Protein AF-A0A2K1E403-F1 (afdb_monomer_lite)

Radius of gyration: 20.51 Å; chains: 1; bounding box: 38×64×59 Å

pLDDT: mean 84.14, std 17.14, range [45.81, 98.19]

Sequence (120 aa):
MKLSLFAVLLFLSLNVFAQEEITNCEVTLTKEAFLQKPIPDSCFGLSVDEIPPKIRSFKIKFRKHPSISLHGNQLNGLGKNYLKMTPVGDYITIFDIKLLEESNIKPPKSIVIEIVSKKE

Secondary structure (DSSP, 8-state):
----HHHHHHHHGGG-------PEEEEEEEHHHHHH-SS-GGGGT--TTPPPPPEEEEEEEETTS--EEEESSS--HHHHHHHHHSPTT-EEEEEEEEE-TT--PPPPSEEEEEEEPPP-

Organism: NCBI:txid1445657

Structure (mmCIF, N/CA/C/O backbone):
data_AF-A0A2K1E403-F1
#
_entry.id   AF-A0A2K1E403-F1
#
loop_
_atom_site.group_PDB
_atom_site.id
_atom_site.type_symbol
_atom_site.label_atom_id
_atom_site.label_alt_id
_atom_site.label_comp_id
_atom_site.label_asym_id
_atom_site.label_entity_id
_atom_site.label_seq_id
_atom_site.pdbx_PDB_ins_code
_atom_site.Cartn_x
_atom_site.Cartn_y
_atom_site.Cartn_z
_atom_site.occupancy
_atom_site.B_iso_or_equiv
_atom_site.auth_seq_id
_atom_site.auth_comp_id
_atom_site.auth_asym_id
_atom_site.auth_atom_id
_atom_site.pdbx_PDB_model_num
ATOM 1 N N . MET A 1 1 ? 6.969 -52.530 -36.161 1.00 47.97 1 MET A N 1
ATOM 2 C CA . MET A 1 1 ? 6.785 -51.086 -35.895 1.00 47.97 1 MET A CA 1
ATOM 3 C C . MET A 1 1 ? 7.241 -50.800 -34.466 1.00 47.97 1 MET A C 1
ATOM 5 O O . MET A 1 1 ? 6.472 -50.985 -33.536 1.00 47.97 1 MET A O 1
ATOM 9 N N . LYS A 1 2 ? 8.525 -50.478 -34.262 1.00 48.22 2 LYS A N 1
ATOM 10 C CA . LYS A 1 2 ? 9.060 -50.102 -32.943 1.00 48.22 2 LYS A CA 1
ATOM 11 C C . LYS A 1 2 ? 8.926 -48.587 -32.819 1.00 48.22 2 LYS A C 1
ATOM 13 O O . LYS A 1 2 ? 9.834 -47.864 -33.216 1.00 48.22 2 LYS A O 1
ATOM 18 N N . LEU A 1 3 ? 7.759 -48.114 -32.374 1.00 46.66 3 LEU A N 1
ATOM 19 C CA . LEU A 1 3 ? 7.607 -46.707 -32.012 1.00 46.66 3 LEU A CA 1
ATOM 20 C C . LEU A 1 3 ? 8.480 -46.457 -30.780 1.00 46.66 3 LEU A C 1
ATOM 22 O O . LEU A 1 3 ? 8.324 -47.083 -29.736 1.00 46.66 3 LEU A O 1
ATOM 26 N N . SER A 1 4 ? 9.474 -45.612 -31.001 1.00 51.25 4 SER A N 1
ATOM 27 C CA . SER A 1 4 ? 10.595 -45.325 -30.126 1.00 51.25 4 SER A CA 1
ATOM 28 C C . SER A 1 4 ? 10.143 -44.801 -28.760 1.00 51.25 4 SER A C 1
ATOM 30 O O . SER A 1 4 ? 9.558 -43.723 -28.670 1.00 51.25 4 SER A O 1
ATOM 32 N N . LEU A 1 5 ? 10.481 -45.532 -27.691 1.00 53.09 5 LEU A N 1
ATOM 33 C CA . LEU A 1 5 ? 10.322 -45.112 -26.289 1.00 53.09 5 LEU A CA 1
ATOM 34 C C . LEU A 1 5 ? 10.973 -43.732 -26.020 1.00 53.09 5 LEU A C 1
ATOM 36 O O . LEU A 1 5 ? 10.540 -42.996 -25.138 1.00 53.09 5 LEU A O 1
ATOM 40 N N . PHE A 1 6 ? 11.969 -43.350 -26.833 1.00 53.03 6 PHE A N 1
ATOM 41 C CA . PHE A 1 6 ? 12.621 -42.039 -26.784 1.00 53.03 6 PHE A CA 1
ATOM 42 C C . PHE A 1 6 ? 11.689 -40.871 -27.130 1.00 53.03 6 PHE A C 1
ATOM 44 O O . PHE A 1 6 ? 11.891 -39.778 -26.612 1.00 53.03 6 PHE A O 1
ATOM 51 N N . ALA A 1 7 ? 10.663 -41.072 -27.966 1.00 54.94 7 ALA A N 1
ATOM 52 C CA . ALA A 1 7 ? 9.754 -39.988 -28.347 1.00 54.94 7 ALA A CA 1
ATOM 53 C C . ALA A 1 7 ? 8.816 -39.584 -27.196 1.00 54.94 7 ALA A C 1
ATOM 55 O O . ALA A 1 7 ? 8.456 -38.417 -27.071 1.00 54.94 7 ALA A O 1
ATOM 56 N N . VAL A 1 8 ? 8.466 -40.534 -26.322 1.00 54.09 8 VAL A N 1
ATOM 57 C CA . VAL A 1 8 ? 7.613 -40.283 -25.148 1.00 54.09 8 VAL A CA 1
ATOM 58 C C . VAL A 1 8 ? 8.392 -39.549 -24.051 1.00 54.09 8 VAL A C 1
ATOM 60 O O . VAL A 1 8 ? 7.856 -38.657 -23.400 1.00 54.09 8 VAL A O 1
ATOM 63 N N . LEU A 1 9 ? 9.683 -39.859 -23.895 1.00 53.44 9 LEU A N 1
ATOM 64 C CA . LEU A 1 9 ? 10.569 -39.188 -22.937 1.00 53.44 9 LEU A CA 1
ATOM 65 C C . LEU A 1 9 ? 10.863 -37.724 -23.307 1.00 53.44 9 LEU A C 1
ATOM 67 O O . LEU A 1 9 ? 11.018 -36.897 -22.413 1.00 53.44 9 LEU A O 1
ATOM 71 N N . LEU A 1 10 ? 10.877 -37.386 -24.600 1.00 53.16 10 LEU A N 1
ATOM 72 C CA . LEU A 1 10 ? 11.166 -36.026 -25.075 1.00 53.16 10 LEU A CA 1
ATOM 73 C C . LEU A 1 10 ? 9.987 -35.048 -24.908 1.00 53.16 10 LEU A C 1
ATOM 75 O O . LEU A 1 10 ? 10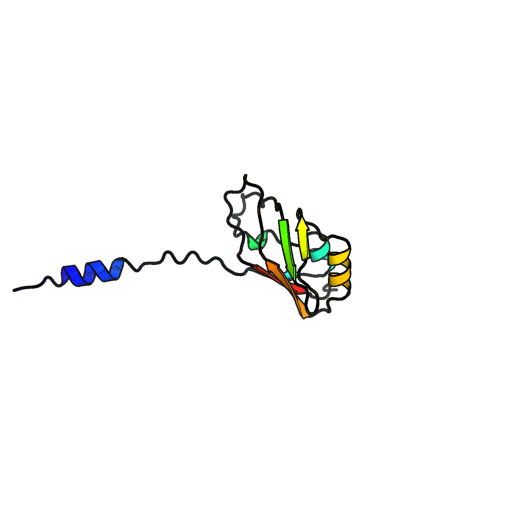.198 -33.841 -24.860 1.00 53.16 10 LEU A O 1
ATOM 79 N N . PHE A 1 11 ? 8.754 -35.549 -24.776 1.00 51.84 11 PHE A N 1
ATOM 80 C CA . PHE A 1 11 ? 7.580 -34.712 -24.492 1.00 51.84 11 PHE A CA 1
ATOM 81 C C . PHE A 1 11 ? 7.414 -34.387 -23.000 1.00 51.84 11 PHE A C 1
ATOM 83 O O . PHE A 1 11 ? 6.814 -33.370 -22.656 1.00 51.84 11 PHE A O 1
ATOM 90 N N . LEU A 1 12 ? 7.961 -35.213 -22.104 1.00 50.75 12 LEU A N 1
ATOM 91 C CA . LEU A 1 12 ? 7.857 -35.001 -20.656 1.00 50.75 12 LEU A CA 1
ATOM 92 C C . LEU A 1 12 ? 8.803 -33.907 -20.133 1.00 50.75 12 LEU A C 1
ATOM 94 O O . LEU A 1 12 ? 8.531 -33.332 -19.083 1.00 50.75 12 LEU A O 1
ATOM 98 N N . SER A 1 13 ? 9.872 -33.572 -20.860 1.00 52.62 13 SER A N 1
ATOM 99 C CA . SER A 1 13 ? 10.837 -32.541 -20.455 1.00 52.62 13 SER A CA 1
ATOM 100 C C . SER A 1 13 ? 10.443 -31.107 -20.833 1.00 52.62 13 SER A C 1
ATOM 102 O O . SER A 1 13 ? 11.046 -30.168 -20.322 1.00 52.62 13 SER A O 1
ATOM 104 N N . LEU A 1 14 ? 9.427 -30.902 -21.680 1.00 52.41 14 LEU A N 1
ATOM 105 C CA . LEU A 1 14 ? 9.017 -29.562 -22.133 1.00 52.41 14 LEU A CA 1
ATOM 106 C C . LEU A 1 14 ? 7.980 -28.875 -21.226 1.00 52.41 14 LEU A C 1
ATOM 108 O O . LEU A 1 14 ? 7.617 -27.732 -21.482 1.00 52.41 14 LEU A O 1
ATOM 112 N N . ASN A 1 15 ? 7.539 -29.523 -20.143 1.00 49.25 15 ASN A N 1
ATOM 113 C CA . ASN A 1 15 ? 6.665 -28.905 -19.134 1.00 49.25 15 ASN A CA 1
ATOM 114 C C . ASN A 1 15 ? 7.440 -28.305 -17.947 1.00 49.25 15 ASN A C 1
ATOM 116 O O . ASN A 1 15 ? 6.845 -27.965 -16.924 1.00 49.25 15 ASN A O 1
ATOM 120 N N . VAL A 1 16 ? 8.767 -28.179 -18.051 1.00 53.38 16 VAL A N 1
ATOM 121 C CA . VAL A 1 16 ? 9.588 -27.535 -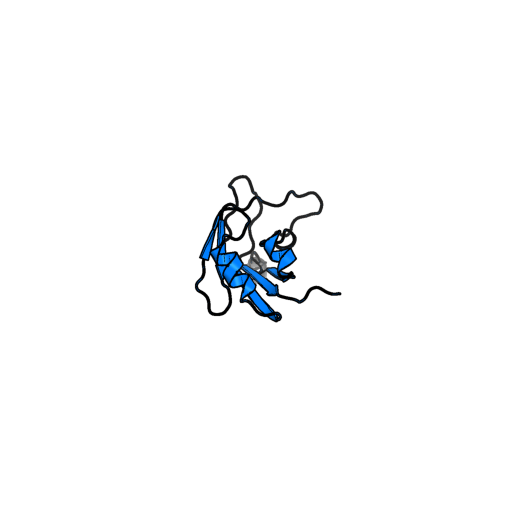17.021 1.00 53.38 16 VAL A CA 1
ATOM 122 C C . VAL A 1 16 ? 9.368 -26.020 -17.075 1.00 53.38 16 VAL A C 1
ATOM 124 O O . VAL A 1 16 ? 10.021 -25.300 -17.818 1.00 53.38 16 VAL A O 1
ATOM 127 N N . PHE A 1 17 ? 8.390 -25.582 -16.282 1.00 56.25 17 PHE A N 1
ATOM 128 C CA . PHE A 1 17 ? 8.360 -24.331 -15.524 1.00 56.25 17 PHE A CA 1
ATOM 129 C C . PHE A 1 17 ? 8.849 -23.059 -16.231 1.00 56.25 17 PHE A C 1
ATOM 131 O O . PHE A 1 17 ? 10.003 -22.658 -16.124 1.00 56.25 17 PHE A O 1
ATOM 138 N N . ALA A 1 18 ? 7.891 -22.318 -16.782 1.00 45.81 18 ALA A N 1
ATOM 139 C CA . ALA A 1 18 ? 7.951 -20.858 -16.810 1.00 45.81 18 ALA A CA 1
ATOM 140 C C . ALA A 1 18 ? 6.700 -20.290 -16.122 1.00 45.81 18 ALA A C 1
ATOM 142 O O . ALA A 1 18 ? 5.980 -19.460 -16.671 1.00 45.81 18 ALA A O 1
ATOM 143 N N . GLN A 1 19 ? 6.385 -20.791 -14.923 1.00 48.81 19 GLN A N 1
ATOM 144 C CA . GLN A 1 19 ? 5.415 -20.129 -14.060 1.00 48.81 19 GLN A CA 1
ATOM 145 C C . GLN A 1 19 ? 6.171 -19.013 -13.344 1.00 48.81 19 GLN A C 1
ATOM 147 O O . GLN A 1 19 ? 6.753 -19.211 -12.285 1.00 48.81 19 GLN A O 1
ATOM 152 N N . GLU A 1 20 ? 6.248 -17.861 -14.005 1.00 52.31 20 GLU A N 1
ATOM 153 C CA . GLU A 1 20 ? 6.746 -16.627 -13.413 1.00 52.31 20 GLU A CA 1
ATOM 154 C C . GLU A 1 20 ? 5.853 -16.327 -12.201 1.00 52.31 20 GLU A C 1
ATOM 156 O O . GLU A 1 20 ? 4.693 -15.926 -12.337 1.00 52.31 20 GLU A O 1
ATOM 161 N N . GLU A 1 21 ? 6.351 -16.645 -11.011 1.00 53.84 21 GLU A N 1
ATOM 162 C CA . GLU A 1 21 ? 5.627 -16.496 -9.759 1.00 53.84 21 GLU A CA 1
ATOM 163 C C . GLU A 1 21 ? 5.532 -14.994 -9.463 1.00 53.84 21 GLU A C 1
ATOM 165 O O . GLU A 1 21 ? 6.372 -14.405 -8.791 1.00 53.84 21 GLU A O 1
ATOM 170 N N . ILE A 1 22 ? 4.532 -14.322 -10.042 1.00 55.91 22 ILE A N 1
ATOM 171 C CA . ILE A 1 22 ? 4.186 -12.955 -9.650 1.00 55.91 22 ILE A CA 1
ATOM 172 C C . ILE A 1 22 ? 3.518 -13.071 -8.278 1.00 55.91 22 ILE A C 1
ATOM 174 O O . ILE A 1 22 ? 2.292 -13.138 -8.161 1.00 55.91 22 ILE A O 1
ATOM 178 N N . THR A 1 23 ? 4.350 -13.199 -7.252 1.00 68.88 23 THR A N 1
ATOM 179 C CA . THR A 1 23 ? 3.938 -13.435 -5.877 1.00 68.88 23 THR A CA 1
ATOM 180 C C . THR A 1 23 ? 3.206 -12.215 -5.330 1.00 68.88 23 THR A C 1
ATOM 182 O O . THR A 1 23 ? 3.472 -11.058 -5.680 1.00 68.88 23 THR A O 1
ATOM 185 N N . ASN A 1 24 ? 2.214 -12.480 -4.485 1.00 84.69 24 ASN A N 1
ATOM 186 C CA . ASN A 1 24 ? 1.703 -11.453 -3.595 1.00 84.69 24 ASN A CA 1
ATOM 187 C C . ASN A 1 24 ? 2.765 -11.237 -2.513 1.00 84.69 24 ASN A C 1
ATOM 189 O O . ASN A 1 24 ? 3.267 -12.207 -1.952 1.00 84.69 24 ASN A O 1
ATOM 193 N N . CYS A 1 25 ? 3.113 -9.984 -2.235 1.00 92.38 25 CYS A N 1
ATOM 194 C CA . CYS A 1 25 ? 3.980 -9.662 -1.109 1.00 92.38 25 CYS A CA 1
ATOM 195 C C . CYS A 1 25 ? 3.123 -9.484 0.143 1.00 92.38 25 CYS A C 1
ATOM 197 O O . CYS A 1 25 ? 2.166 -8.712 0.118 1.00 92.38 25 CYS A O 1
ATOM 199 N N . GLU A 1 26 ? 3.479 -10.143 1.238 1.00 94.12 26 GLU A N 1
ATOM 200 C CA . GLU A 1 26 ? 2.815 -9.964 2.528 1.00 94.12 26 GLU A CA 1
ATOM 201 C C . GLU A 1 26 ? 3.794 -9.343 3.519 1.00 94.12 26 GLU A C 1
ATOM 203 O O . GLU A 1 26 ? 4.924 -9.808 3.669 1.00 94.12 26 GLU A O 1
ATOM 208 N N . VAL A 1 27 ? 3.376 -8.261 4.175 1.00 94.88 27 VAL A N 1
ATOM 209 C CA . VAL A 1 27 ? 4.192 -7.570 5.175 1.00 94.88 27 VAL A CA 1
ATOM 210 C C . VAL A 1 27 ? 3.343 -7.076 6.334 1.00 94.88 27 VAL A C 1
ATOM 212 O O . VAL A 1 27 ? 2.135 -6.865 6.226 1.00 94.88 27 VAL A O 1
ATOM 215 N N . THR A 1 28 ? 4.017 -6.799 7.437 1.00 95.75 28 THR A N 1
ATOM 216 C CA . THR A 1 28 ? 3.406 -6.253 8.641 1.00 95.75 28 THR A CA 1
ATOM 217 C C . THR A 1 28 ? 4.017 -4.888 8.928 1.00 95.75 28 THR A C 1
ATOM 219 O O . THR A 1 28 ? 5.239 -4.762 8.994 1.00 95.75 28 THR A O 1
ATOM 222 N N . LEU A 1 29 ? 3.187 -3.855 9.092 1.00 95.50 29 LEU A N 1
ATOM 223 C CA . LEU A 1 29 ? 3.645 -2.481 9.318 1.00 95.50 29 LEU A CA 1
ATOM 224 C C . LEU A 1 29 ? 2.830 -1.779 10.401 1.00 95.50 29 LEU A C 1
ATOM 226 O O . LEU A 1 29 ? 1.629 -1.997 10.545 1.00 95.50 29 LEU A O 1
ATOM 230 N N . THR A 1 30 ? 3.465 -0.855 11.123 1.00 96.81 30 THR A N 1
ATOM 231 C CA . THR A 1 30 ? 2.717 0.123 11.921 1.00 96.81 30 THR A CA 1
ATOM 232 C C . THR A 1 30 ? 2.126 1.199 11.012 1.00 96.81 30 THR A C 1
ATOM 234 O O . THR A 1 30 ? 2.591 1.419 9.887 1.00 96.81 30 THR A O 1
ATOM 237 N N . LYS A 1 31 ? 1.122 1.933 11.505 1.00 95.94 31 LYS A N 1
ATOM 238 C CA . LYS A 1 31 ? 0.550 3.068 10.761 1.00 95.94 31 LYS A CA 1
ATOM 239 C C . LYS A 1 31 ? 1.603 4.128 10.439 1.00 95.94 31 LYS A C 1
ATOM 241 O O . LYS A 1 31 ? 1.574 4.704 9.357 1.00 95.94 31 LYS A O 1
ATOM 246 N N . GLU A 1 32 ? 2.537 4.382 11.350 1.00 95.38 32 GLU A N 1
ATOM 247 C CA . GLU A 1 32 ? 3.603 5.372 11.179 1.00 95.38 32 GLU A CA 1
ATOM 248 C C . GLU A 1 32 ? 4.585 4.941 10.089 1.00 95.38 32 GLU A C 1
ATOM 250 O O . GLU A 1 32 ? 4.907 5.744 9.214 1.00 95.38 32 GLU A O 1
ATOM 255 N N . ALA A 1 33 ? 5.006 3.671 10.097 1.00 94.50 33 ALA A N 1
ATOM 256 C CA . ALA A 1 33 ? 5.862 3.118 9.051 1.00 94.50 33 ALA A CA 1
ATOM 257 C C . ALA A 1 33 ? 5.166 3.184 7.683 1.00 94.50 33 ALA A C 1
ATOM 259 O O . ALA A 1 33 ? 5.751 3.646 6.703 1.00 94.50 33 ALA A O 1
ATOM 260 N N . PHE A 1 34 ? 3.879 2.831 7.639 1.00 95.00 34 PHE A N 1
ATOM 261 C CA . PHE A 1 34 ? 3.079 2.901 6.422 1.00 95.00 34 PHE A CA 1
ATOM 262 C C . PHE A 1 34 ? 2.896 4.337 5.899 1.00 95.00 34 PHE A C 1
ATOM 264 O O . PHE A 1 34 ? 2.889 4.560 4.691 1.00 95.00 34 PHE A O 1
ATOM 271 N N . LEU A 1 35 ? 2.785 5.336 6.783 1.00 94.62 35 LEU A N 1
ATOM 272 C CA . LEU A 1 35 ? 2.714 6.751 6.394 1.00 94.62 35 LEU A CA 1
ATOM 273 C C . LEU A 1 35 ? 4.007 7.258 5.756 1.00 94.62 35 LEU A C 1
ATOM 275 O O . LEU A 1 35 ? 3.948 8.109 4.867 1.00 94.62 35 LEU A O 1
ATOM 279 N N . GLN A 1 36 ? 5.153 6.776 6.233 1.00 93.12 36 GLN A N 1
ATOM 280 C CA . GLN A 1 36 ? 6.462 7.160 5.710 1.00 93.12 36 GLN A CA 1
ATOM 281 C C . GLN A 1 36 ? 6.742 6.477 4.375 1.00 93.12 36 GLN A C 1
ATOM 283 O O . GLN A 1 36 ? 7.215 7.120 3.438 1.00 93.12 36 GLN A O 1
ATOM 288 N N . LYS A 1 37 ? 6.432 5.180 4.291 1.00 92.56 37 LYS A N 1
ATOM 289 C CA . LYS A 1 37 ? 6.717 4.349 3.128 1.00 92.56 37 LYS A CA 1
ATOM 290 C C . LYS A 1 37 ? 5.606 3.312 2.922 1.00 92.56 37 LYS A C 1
ATOM 292 O O . LYS A 1 37 ? 5.686 2.212 3.465 1.00 92.56 37 LYS A O 1
ATOM 297 N N . PRO A 1 38 ? 4.570 3.649 2.132 1.00 91.81 38 PRO A N 1
ATOM 298 C CA . PRO A 1 38 ? 3.439 2.755 1.899 1.00 91.81 38 PRO A CA 1
ATOM 299 C C . PRO A 1 38 ? 3.828 1.468 1.171 1.00 91.81 38 PRO A C 1
ATOM 301 O O . PRO A 1 38 ? 3.254 0.417 1.430 1.00 91.81 38 PRO A O 1
ATOM 304 N N . ILE A 1 39 ? 4.787 1.553 0.246 1.00 93.00 39 ILE A N 1
ATOM 305 C CA . ILE A 1 39 ? 5.273 0.412 -0.529 1.00 93.00 39 ILE A CA 1
ATOM 306 C C . ILE A 1 39 ? 6.676 0.041 -0.020 1.00 93.00 39 ILE A C 1
ATOM 308 O O . ILE A 1 39 ? 7.620 0.804 -0.256 1.00 93.00 39 ILE A O 1
ATOM 312 N N . PRO A 1 40 ? 6.830 -1.092 0.690 1.00 91.12 40 PRO A N 1
ATOM 313 C CA . PRO A 1 40 ? 8.123 -1.554 1.182 1.00 91.12 40 PRO A CA 1
ATOM 314 C C . PRO A 1 40 ? 9.026 -2.028 0.043 1.00 91.12 40 PRO A C 1
ATOM 316 O O . PRO A 1 40 ? 8.572 -2.724 -0.864 1.00 91.12 40 PRO A O 1
ATOM 319 N N . ASP A 1 41 ? 10.325 -1.743 0.143 1.00 89.25 41 ASP A N 1
ATOM 320 C CA . ASP A 1 41 ? 11.300 -2.199 -0.859 1.00 89.25 41 ASP A CA 1
ATOM 321 C C . ASP A 1 41 ? 11.459 -3.724 -0.863 1.00 89.25 41 ASP A C 1
ATOM 323 O O . ASP A 1 41 ? 11.728 -4.319 -1.903 1.00 89.25 41 ASP A O 1
ATOM 327 N N . SER A 1 42 ? 11.232 -4.366 0.290 1.00 88.25 42 SER A N 1
ATOM 328 C CA . SER A 1 42 ? 11.320 -5.823 0.454 1.00 88.25 42 SER A CA 1
ATOM 329 C C . SER A 1 42 ? 10.370 -6.590 -0.468 1.00 88.25 42 SER A C 1
ATOM 331 O O . SER A 1 42 ? 10.587 -7.769 -0.724 1.00 88.25 42 SER A O 1
ATOM 333 N N . CYS A 1 43 ? 9.337 -5.931 -0.999 1.00 90.12 43 CYS A N 1
ATOM 334 C CA . CYS A 1 43 ? 8.379 -6.532 -1.919 1.00 90.12 43 CYS A CA 1
ATOM 335 C C . CYS A 1 43 ? 8.846 -6.588 -3.380 1.00 90.12 43 CYS A C 1
ATOM 337 O O . CYS A 1 43 ? 8.118 -7.115 -4.217 1.00 90.12 43 CYS A O 1
ATOM 339 N N . PHE A 1 44 ? 10.016 -6.034 -3.706 1.00 88.38 44 PHE A N 1
ATOM 340 C CA . PHE A 1 44 ? 10.525 -5.977 -5.080 1.00 88.38 44 PHE A CA 1
ATOM 341 C C . PHE A 1 44 ? 11.595 -7.027 -5.397 1.00 88.38 44 PHE A C 1
ATOM 343 O O . PHE A 1 44 ? 12.151 -6.995 -6.489 1.00 88.38 44 PHE A O 1
ATOM 350 N N . GLY A 1 45 ? 11.883 -7.953 -4.473 1.00 82.44 45 GLY A N 1
ATOM 351 C CA . GLY A 1 45 ? 12.833 -9.048 -4.717 1.00 82.44 45 GLY A CA 1
ATOM 352 C C . GLY A 1 45 ? 14.261 -8.580 -5.016 1.00 82.44 45 GLY A C 1
ATOM 353 O O . GLY A 1 45 ? 14.988 -9.274 -5.718 1.00 82.44 45 GLY A O 1
ATOM 354 N N . LEU A 1 46 ? 14.636 -7.401 -4.512 1.00 78.75 46 LEU A N 1
ATOM 355 C CA . LEU A 1 46 ? 15.931 -6.775 -4.769 1.00 78.75 46 LEU A CA 1
ATOM 356 C C . LEU A 1 46 ? 17.062 -7.550 -4.087 1.00 78.75 46 LEU A C 1
ATOM 358 O O . LEU A 1 46 ? 16.949 -7.953 -2.926 1.00 78.75 46 LEU A O 1
ATOM 362 N N . SER A 1 47 ? 18.172 -7.702 -4.798 1.00 74.88 47 SER A N 1
ATOM 363 C CA . SER A 1 47 ? 19.471 -8.073 -4.241 1.00 74.88 47 SER A CA 1
ATOM 364 C C . SER A 1 47 ? 20.103 -6.899 -3.475 1.00 74.88 47 SER A C 1
ATOM 366 O O . SER A 1 47 ? 19.649 -5.758 -3.562 1.00 74.88 47 SER A O 1
ATOM 368 N N . VAL A 1 48 ? 21.145 -7.176 -2.682 1.00 68.06 48 VAL A N 1
ATOM 369 C CA . VAL A 1 48 ? 21.736 -6.220 -1.717 1.00 68.06 48 VAL A CA 1
ATOM 370 C C . VAL A 1 48 ? 22.227 -4.917 -2.371 1.00 68.06 48 VAL A C 1
ATOM 372 O O . VAL A 1 48 ? 22.201 -3.873 -1.724 1.00 68.06 48 VAL A O 1
ATOM 375 N N . ASP A 1 49 ? 22.605 -4.961 -3.651 1.00 72.06 49 ASP A N 1
ATOM 376 C CA . ASP A 1 49 ? 23.184 -3.826 -4.380 1.00 72.06 49 ASP A CA 1
ATOM 377 C C . ASP A 1 49 ? 22.184 -3.113 -5.313 1.00 72.06 49 ASP A C 1
ATOM 379 O O . ASP A 1 49 ? 22.540 -2.155 -6.005 1.00 72.06 49 ASP A O 1
ATOM 383 N N . GLU A 1 50 ? 20.925 -3.556 -5.359 1.00 79.44 50 GLU A N 1
ATOM 384 C CA . GLU A 1 50 ? 19.923 -3.001 -6.269 1.00 79.44 50 GLU A CA 1
ATOM 385 C C . GLU A 1 50 ? 19.183 -1.800 -5.672 1.00 79.44 50 GLU A C 1
ATOM 387 O O . GLU A 1 50 ? 18.677 -1.811 -4.548 1.00 79.44 50 GLU A O 1
ATOM 392 N N . ILE A 1 51 ? 19.081 -0.736 -6.471 1.00 83.19 51 ILE A N 1
ATOM 393 C CA . ILE A 1 51 ? 18.363 0.481 -6.094 1.00 83.19 51 ILE A CA 1
ATOM 394 C C . ILE A 1 51 ? 16.851 0.212 -6.167 1.00 83.19 51 ILE A C 1
ATOM 396 O O . ILE A 1 51 ? 16.369 -0.252 -7.206 1.00 83.19 51 ILE A O 1
ATOM 400 N N . PRO A 1 52 ? 16.071 0.566 -5.126 1.00 84.00 52 PRO A N 1
ATOM 401 C CA . PRO A 1 52 ? 14.628 0.402 -5.153 1.00 84.00 52 PRO A CA 1
ATOM 402 C C . PRO A 1 52 ? 13.969 1.141 -6.319 1.00 84.00 52 PRO A C 1
ATOM 404 O O . PRO A 1 52 ? 14.329 2.287 -6.620 1.00 84.00 52 PRO A O 1
ATOM 407 N N . PRO A 1 53 ? 12.964 0.531 -6.966 1.00 88.94 53 PRO A N 1
ATOM 408 C CA . PRO A 1 53 ? 12.347 1.126 -8.132 1.00 88.94 53 PRO A CA 1
ATOM 409 C C . PRO A 1 53 ? 11.512 2.346 -7.741 1.00 88.94 53 PRO A C 1
ATOM 411 O O . PRO A 1 53 ? 10.802 2.368 -6.732 1.00 88.94 53 PRO A O 1
ATOM 414 N N . LYS A 1 54 ? 11.547 3.381 -8.582 1.00 91.75 54 LYS A N 1
ATOM 415 C CA . LYS A 1 54 ? 10.705 4.563 -8.386 1.00 91.75 54 LYS A CA 1
ATOM 416 C C . LYS A 1 54 ? 9.269 4.259 -8.805 1.00 91.75 54 LYS A C 1
ATOM 418 O O . LYS A 1 54 ? 8.999 3.901 -9.952 1.00 91.75 54 LYS A O 1
ATOM 423 N N . ILE A 1 55 ? 8.336 4.463 -7.882 1.00 93.44 55 ILE A N 1
ATOM 424 C CA . ILE A 1 55 ? 6.907 4.239 -8.114 1.00 93.44 55 ILE A CA 1
ATOM 425 C C . ILE A 1 55 ? 6.296 5.458 -8.809 1.00 93.44 55 ILE A C 1
ATOM 427 O O . ILE A 1 55 ? 6.383 6.582 -8.315 1.00 93.44 55 ILE A O 1
ATOM 431 N N . ARG A 1 56 ? 5.630 5.222 -9.942 1.00 95.12 56 ARG A N 1
ATOM 432 C CA . ARG A 1 56 ? 4.848 6.225 -10.674 1.00 95.12 56 ARG A CA 1
ATOM 433 C C . ARG A 1 56 ? 3.454 6.377 -10.079 1.00 95.12 56 ARG A C 1
ATOM 435 O O . ARG A 1 56 ? 3.000 7.493 -9.835 1.00 95.12 56 ARG A O 1
ATOM 442 N N . SER A 1 57 ? 2.760 5.262 -9.875 1.00 96.31 57 SER A N 1
ATOM 443 C CA . SER A 1 57 ? 1.397 5.246 -9.338 1.00 96.31 57 SER A CA 1
ATOM 444 C C . SER A 1 57 ? 1.017 3.868 -8.821 1.00 96.31 57 SER A C 1
ATOM 446 O O . SER A 1 57 ? 1.568 2.873 -9.278 1.00 96.31 57 SER A O 1
ATOM 448 N N . PHE A 1 58 ? 0.016 3.797 -7.955 1.00 97.25 58 PHE A N 1
ATOM 449 C CA . PHE A 1 58 ? -0.568 2.539 -7.494 1.00 97.25 58 PHE A CA 1
ATOM 450 C C . PHE A 1 58 ? -2.023 2.743 -7.067 1.00 97.25 58 PHE A C 1
ATOM 452 O O . PHE A 1 58 ? -2.472 3.874 -6.863 1.00 97.25 58 PHE A O 1
ATOM 459 N N . LYS A 1 59 ? -2.768 1.649 -6.912 1.00 97.88 59 LYS A N 1
ATOM 460 C CA . LYS A 1 59 ? -4.071 1.643 -6.248 1.00 97.88 59 LYS A CA 1
ATOM 461 C C . LYS A 1 59 ? -3.958 1.021 -4.872 1.00 97.88 59 LYS A C 1
ATOM 463 O O . LYS A 1 59 ? -3.160 0.120 -4.642 1.00 97.88 59 LYS A O 1
ATOM 468 N N . ILE A 1 60 ? -4.788 1.499 -3.958 1.00 98.19 60 ILE A N 1
ATOM 469 C CA . ILE A 1 60 ? -4.840 1.013 -2.584 1.00 98.19 60 ILE A CA 1
ATOM 470 C C . ILE A 1 60 ? -6.288 0.807 -2.154 1.00 98.19 60 ILE A C 1
ATOM 472 O O . ILE A 1 60 ? -7.165 1.613 -2.473 1.00 98.19 60 ILE A O 1
ATOM 476 N N . LYS A 1 61 ? -6.536 -0.280 -1.427 1.00 97.94 61 LYS A N 1
ATOM 477 C CA . LYS A 1 61 ? -7.825 -0.659 -0.858 1.00 97.94 61 LYS A CA 1
ATOM 478 C C . LYS A 1 61 ? -7.683 -0.807 0.650 1.00 97.94 61 LYS A C 1
ATOM 480 O O . LYS A 1 61 ? -6.913 -1.629 1.134 1.00 97.94 61 LYS A O 1
ATOM 485 N N . PHE A 1 62 ? -8.483 -0.031 1.369 1.00 97.50 62 PHE A N 1
ATOM 486 C CA . PHE A 1 62 ? -8.698 -0.193 2.802 1.00 97.50 62 PHE A CA 1
ATOM 487 C C . PHE A 1 62 ? -10.000 -0.971 3.020 1.00 97.50 62 PHE A C 1
ATOM 489 O O . PHE A 1 62 ? -10.929 -0.890 2.202 1.00 97.50 62 PHE A O 1
ATOM 496 N N . ARG A 1 63 ? -10.096 -1.717 4.123 1.00 93.69 63 ARG A N 1
ATOM 497 C CA . ARG A 1 63 ? -11.325 -2.429 4.493 1.00 93.69 63 ARG A CA 1
ATOM 498 C C . ARG A 1 63 ? -12.501 -1.443 4.560 1.00 93.69 63 ARG A C 1
ATOM 500 O O . ARG A 1 63 ? -12.364 -0.355 5.101 1.00 93.69 63 ARG A O 1
ATOM 507 N N . LYS A 1 64 ? -13.657 -1.813 3.992 1.00 93.50 64 LYS A N 1
ATOM 508 C CA . LYS A 1 64 ? -14.903 -1.003 3.958 1.00 93.50 64 LYS A CA 1
ATOM 509 C C . LYS A 1 64 ? -14.827 0.353 3.228 1.00 93.50 64 LYS A C 1
ATOM 511 O O . LYS A 1 64 ? -15.836 1.047 3.170 1.00 93.50 64 LYS A O 1
ATOM 516 N N . HIS A 1 65 ? -13.705 0.706 2.606 1.00 95.94 65 HIS A N 1
ATOM 517 C CA . HIS A 1 65 ? -13.571 1.938 1.821 1.00 95.94 65 HIS A CA 1
ATOM 518 C C . HIS A 1 65 ? -13.377 1.631 0.331 1.00 95.94 65 HIS A C 1
ATOM 520 O O . HIS A 1 65 ? -12.916 0.539 -0.016 1.00 95.94 65 HIS A O 1
ATOM 526 N N . PRO A 1 66 ? -13.740 2.538 -0.591 1.00 96.62 66 PRO A N 1
ATOM 527 C CA . PRO A 1 66 ? -13.425 2.370 -2.008 1.00 96.62 66 PRO A CA 1
ATOM 528 C C . PRO A 1 66 ? -11.907 2.337 -2.237 1.00 96.62 66 PRO A C 1
ATOM 530 O O . PRO A 1 66 ? -11.128 2.846 -1.430 1.00 96.62 66 PRO A O 1
ATOM 533 N N . SER A 1 67 ? -11.481 1.722 -3.341 1.00 97.69 67 SER A N 1
ATOM 534 C CA . SER A 1 67 ? -10.083 1.815 -3.760 1.00 97.69 67 SER A CA 1
ATOM 535 C C . SER A 1 67 ? -9.773 3.226 -4.247 1.00 97.69 67 SER A C 1
ATOM 537 O O . SER A 1 67 ? -10.593 3.820 -4.947 1.00 97.69 67 SER A O 1
ATOM 539 N N . ILE A 1 68 ? -8.579 3.727 -3.949 1.00 97.50 68 ILE A N 1
ATOM 540 C CA . ILE A 1 68 ? -8.113 5.036 -4.418 1.00 97.50 68 ILE A CA 1
ATOM 541 C C . ILE A 1 68 ? -6.836 4.872 -5.241 1.00 97.50 68 ILE A C 1
ATOM 543 O O . ILE A 1 68 ? -6.017 4.000 -4.951 1.00 97.50 68 ILE A O 1
ATOM 547 N N . SER A 1 69 ? -6.673 5.712 -6.261 1.00 97.62 69 SER A N 1
ATOM 548 C CA . SER A 1 69 ? -5.450 5.788 -7.066 1.00 97.62 69 SER A CA 1
ATOM 549 C C . SER A 1 69 ? -4.529 6.866 -6.505 1.00 97.62 69 SER A C 1
ATOM 551 O O . SER A 1 69 ? -4.965 7.989 -6.245 1.00 97.62 69 SER A O 1
ATOM 553 N N . LEU A 1 70 ? -3.256 6.533 -6.341 1.00 96.75 70 LEU A N 1
ATOM 554 C CA . LEU A 1 70 ? -2.218 7.410 -5.817 1.00 96.75 70 LEU A CA 1
ATOM 555 C C . LEU A 1 70 ? -1.091 7.554 -6.840 1.00 96.75 70 LEU A C 1
ATOM 557 O O . LEU A 1 70 ? -0.795 6.622 -7.587 1.00 96.75 70 LEU A O 1
ATOM 561 N N . HIS A 1 71 ? -0.478 8.735 -6.870 1.00 94.50 71 HIS A N 1
ATOM 562 C CA . HIS A 1 71 ? 0.677 9.048 -7.710 1.00 94.50 71 HIS A CA 1
ATOM 563 C C . HIS A 1 71 ? 1.906 9.235 -6.817 1.00 94.50 71 HIS A C 1
ATOM 565 O O . HIS A 1 71 ? 1.805 9.829 -5.743 1.00 94.50 71 HIS A O 1
ATOM 571 N N . GLY A 1 72 ? 3.058 8.733 -7.258 1.00 90.94 72 GLY A N 1
ATOM 572 C CA . GLY A 1 72 ? 4.274 8.665 -6.447 1.00 90.94 72 GLY A CA 1
ATOM 573 C C . GLY A 1 72 ? 4.210 7.577 -5.370 1.00 90.94 72 GLY A C 1
ATOM 574 O O . GLY A 1 72 ? 3.492 6.591 -5.517 1.00 90.94 72 GLY A O 1
ATOM 575 N N . ASN A 1 73 ? 4.962 7.766 -4.281 1.00 88.25 73 ASN A N 1
ATOM 576 C CA . ASN A 1 73 ? 5.100 6.799 -3.181 1.00 88.25 73 ASN A CA 1
ATOM 577 C C . ASN A 1 73 ? 4.545 7.325 -1.840 1.00 88.25 73 ASN A C 1
ATOM 579 O O . ASN A 1 73 ? 5.097 7.053 -0.779 1.00 88.25 73 ASN A O 1
ATOM 583 N N . GLN A 1 74 ? 3.498 8.153 -1.863 1.00 92.12 74 GLN A N 1
ATOM 584 C CA . GLN A 1 74 ? 2.915 8.728 -0.644 1.00 92.12 74 GLN A CA 1
ATOM 585 C C . GLN A 1 74 ? 1.387 8.679 -0.662 1.00 92.12 74 GLN A C 1
ATOM 587 O O . GLN A 1 74 ? 0.750 8.776 -1.711 1.00 92.12 74 GLN A O 1
ATOM 592 N N . LEU A 1 75 ? 0.786 8.571 0.526 1.00 95.31 75 LEU A N 1
ATOM 593 C CA . LEU A 1 75 ? -0.659 8.718 0.687 1.00 95.31 75 LEU A CA 1
ATOM 594 C C . LEU A 1 75 ? -1.073 10.188 0.543 1.00 95.31 75 LEU A C 1
ATOM 596 O O . LEU A 1 75 ? -0.473 11.082 1.145 1.00 95.31 75 LEU A O 1
ATOM 600 N N . ASN A 1 76 ? -2.169 10.433 -0.173 1.00 94.94 76 ASN A N 1
ATOM 601 C CA . ASN A 1 76 ? -2.851 11.727 -0.159 1.00 94.94 76 ASN A CA 1
ATOM 602 C C . ASN A 1 76 ? -3.707 11.896 1.118 1.00 94.94 76 ASN A C 1
ATOM 604 O O . ASN A 1 76 ? -3.790 10.995 1.956 1.00 94.94 76 ASN A O 1
ATOM 608 N N . GLY A 1 77 ? -4.370 13.047 1.277 1.00 96.88 77 GLY A 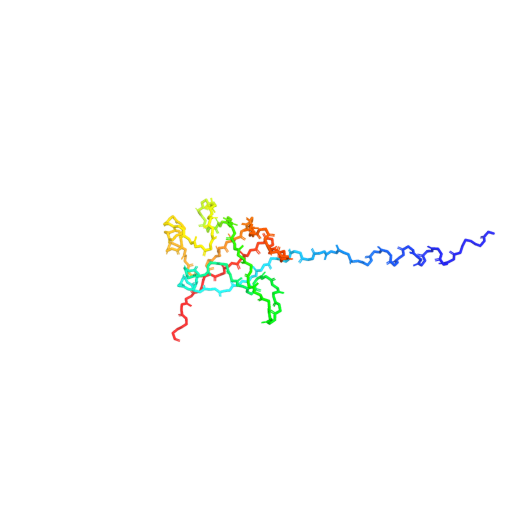N 1
ATOM 609 C CA . GLY A 1 77 ? -5.212 13.323 2.452 1.00 96.88 77 GLY A CA 1
ATOM 610 C C . GLY A 1 77 ? -6.317 12.283 2.680 1.00 96.88 77 GLY A C 1
ATOM 611 O O . GLY A 1 77 ? -6.546 11.870 3.815 1.00 96.88 77 GLY A O 1
ATOM 612 N N . LEU A 1 78 ? -6.943 11.794 1.604 1.00 96.62 78 LEU A N 1
ATOM 613 C CA . LEU A 1 78 ? -7.981 10.765 1.683 1.00 96.62 78 LEU A CA 1
ATOM 614 C C . LEU A 1 78 ? -7.417 9.425 2.182 1.00 96.62 78 LEU A C 1
ATOM 616 O O . LEU A 1 78 ? -7.961 8.843 3.116 1.00 96.62 78 LEU A O 1
ATOM 620 N N . GLY A 1 79 ? -6.290 8.977 1.623 1.00 97.19 79 GLY A N 1
ATOM 621 C CA . GLY A 1 79 ? -5.606 7.758 2.057 1.00 97.19 79 GLY A CA 1
ATOM 622 C C . GLY A 1 79 ? -5.126 7.837 3.507 1.00 97.19 79 GLY A C 1
ATOM 623 O O . GLY A 1 79 ? -5.277 6.875 4.257 1.00 97.19 79 GLY A O 1
ATOM 624 N N . LYS A 1 80 ? -4.625 9.002 3.942 1.00 97.50 80 LYS A N 1
ATOM 625 C CA . LYS A 1 80 ? -4.260 9.245 5.349 1.00 97.50 80 LYS A CA 1
ATOM 626 C C . LYS A 1 80 ? -5.474 9.153 6.277 1.00 97.50 80 LYS A C 1
ATOM 628 O O . LYS A 1 80 ? -5.358 8.604 7.369 1.00 97.50 80 LYS A O 1
ATOM 633 N N . ASN A 1 81 ? -6.633 9.660 5.857 1.00 97.69 81 ASN A N 1
ATOM 634 C CA . ASN A 1 81 ? -7.865 9.563 6.641 1.00 97.69 81 ASN A CA 1
ATOM 635 C C . ASN A 1 81 ? -8.363 8.118 6.750 1.00 97.69 81 ASN A C 1
ATOM 637 O O . ASN A 1 81 ? -8.704 7.687 7.849 1.00 97.69 81 ASN A O 1
ATOM 641 N N . TYR A 1 82 ? -8.337 7.354 5.655 1.00 97.94 82 TYR A N 1
ATOM 642 C CA . TYR A 1 82 ? -8.684 5.932 5.694 1.00 97.94 82 TYR A CA 1
ATOM 643 C C . TYR A 1 82 ? -7.742 5.148 6.607 1.00 97.94 82 TYR A C 1
ATOM 645 O O . TYR A 1 82 ? -8.216 4.426 7.475 1.00 97.94 82 TYR A O 1
ATOM 653 N N . LEU A 1 83 ? -6.429 5.380 6.521 1.00 97.19 83 LEU A N 1
ATOM 654 C CA . LEU A 1 83 ? -5.458 4.735 7.407 1.00 97.19 83 LEU A CA 1
ATOM 655 C C . LEU A 1 83 ? -5.711 5.026 8.895 1.00 97.19 83 LEU A C 1
ATOM 657 O O . LEU A 1 83 ? -5.557 4.141 9.738 1.00 97.19 83 LEU A O 1
ATOM 661 N N . LYS A 1 84 ? -6.095 6.262 9.241 1.00 96.31 84 LYS A N 1
ATOM 662 C CA . LYS A 1 84 ? -6.453 6.611 10.625 1.00 96.31 84 LYS A CA 1
ATOM 663 C C . LYS A 1 84 ? -7.610 5.747 11.128 1.00 96.31 84 LYS A C 1
ATOM 665 O O . LYS A 1 84 ? -7.532 5.265 12.256 1.00 96.31 84 LYS A O 1
ATOM 670 N N . MET A 1 85 ? -8.618 5.524 10.285 1.00 96.62 85 MET A N 1
ATOM 671 C CA . MET A 1 85 ? -9.812 4.728 10.588 1.00 96.62 85 MET A CA 1
ATOM 672 C C . MET A 1 85 ? -9.569 3.213 10.544 1.00 96.62 85 MET A C 1
ATOM 674 O O . MET A 1 85 ? -10.331 2.470 11.157 1.00 96.62 85 MET A O 1
ATOM 678 N N . THR A 1 86 ? -8.517 2.746 9.867 1.00 96.62 86 THR A N 1
ATOM 679 C CA . THR A 1 86 ? -8.145 1.326 9.839 1.00 96.62 86 THR A CA 1
ATOM 680 C C . THR A 1 86 ? -7.759 0.843 11.243 1.00 96.62 86 THR A C 1
ATOM 682 O 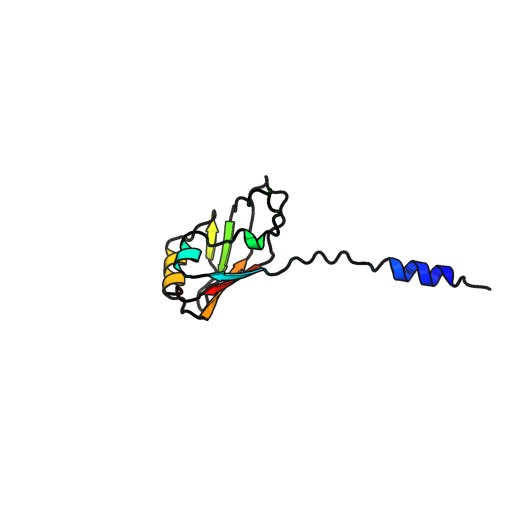O . THR A 1 86 ? -6.839 1.409 11.836 1.00 96.62 86 THR A O 1
ATOM 685 N N . PRO A 1 87 ? -8.414 -0.174 11.816 1.00 96.12 87 PRO A N 1
ATOM 686 C CA . PRO A 1 87 ? -8.023 -0.732 13.106 1.00 96.12 87 PRO A CA 1
ATOM 687 C C . PRO A 1 87 ? -6.702 -1.514 13.017 1.00 96.12 87 PRO A C 1
ATOM 689 O O . PRO A 1 87 ? -6.220 -1.856 11.941 1.00 96.12 87 PRO A O 1
ATOM 692 N N . VAL A 1 88 ? -6.097 -1.782 14.172 1.00 96.12 88 VAL A N 1
ATOM 693 C CA . VAL A 1 88 ? -4.991 -2.747 14.277 1.00 96.12 88 VAL A CA 1
ATOM 694 C C . VAL A 1 88 ? -5.537 -4.157 14.010 1.00 96.12 88 VAL A C 1
ATOM 696 O O . VAL A 1 88 ? -6.662 -4.459 14.405 1.00 96.12 88 VAL A O 1
ATOM 699 N N . GLY A 1 89 ? -4.759 -4.993 13.323 1.00 96.31 89 GLY A N 1
ATOM 700 C CA . GLY A 1 89 ? -5.141 -6.321 12.838 1.00 96.31 89 GLY A CA 1
ATOM 701 C C . GLY A 1 89 ? -5.919 -6.312 11.516 1.00 96.31 89 GLY A C 1
ATOM 702 O O . GLY A 1 89 ? -6.249 -7.373 10.996 1.00 96.31 89 GLY A O 1
ATOM 703 N N . ASP A 1 90 ? -6.231 -5.135 10.959 1.00 97.12 90 ASP A N 1
ATOM 704 C CA . ASP A 1 90 ? -6.842 -5.033 9.632 1.00 97.12 90 ASP A CA 1
ATOM 705 C C . ASP A 1 90 ? -5.788 -5.017 8.519 1.00 97.12 90 ASP A C 1
ATOM 707 O O . ASP A 1 90 ? -4.632 -4.629 8.712 1.00 97.12 90 ASP A O 1
ATOM 711 N N . TYR A 1 91 ? -6.245 -5.379 7.320 1.00 96.38 91 TYR A N 1
ATOM 712 C CA . TYR A 1 91 ? -5.415 -5.466 6.126 1.00 96.38 91 TYR A CA 1
ATOM 713 C C . TYR A 1 91 ? -5.665 -4.310 5.157 1.00 96.38 91 TYR A C 1
ATOM 715 O O . TYR A 1 91 ? -6.796 -3.853 4.950 1.00 96.38 91 TYR A O 1
ATOM 723 N N . ILE A 1 92 ? -4.588 -3.879 4.512 1.00 97.62 92 ILE A N 1
ATOM 724 C CA . ILE A 1 92 ? -4.573 -2.928 3.406 1.00 97.62 92 ILE A CA 1
ATOM 725 C C . ILE A 1 92 ? -3.981 -3.640 2.194 1.00 97.62 92 ILE A C 1
ATOM 727 O O . ILE A 1 92 ? -2.945 -4.287 2.300 1.00 97.62 92 ILE A O 1
ATOM 731 N N . THR A 1 93 ? -4.615 -3.504 1.031 1.00 97.50 93 THR A N 1
ATOM 732 C CA . THR A 1 93 ? -4.107 -4.091 -0.215 1.00 97.50 93 THR A CA 1
ATOM 733 C C . THR A 1 93 ? -3.659 -2.998 -1.169 1.00 97.50 93 THR A C 1
ATOM 735 O O . THR A 1 93 ? -4.443 -2.111 -1.508 1.00 97.50 93 THR A O 1
ATOM 738 N N . ILE A 1 94 ? -2.421 -3.081 -1.641 1.00 97.50 94 ILE A N 1
ATOM 739 C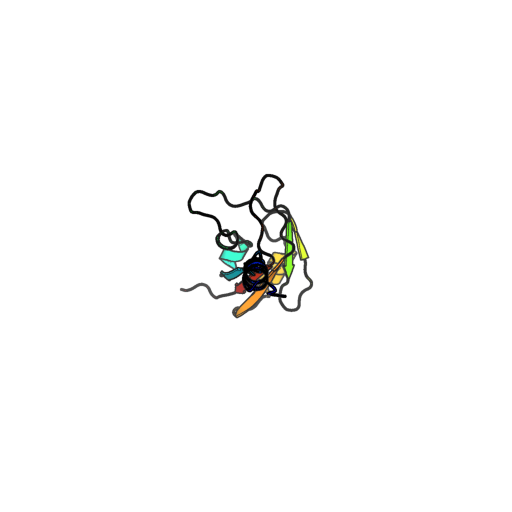 CA . ILE A 1 94 ? -1.871 -2.263 -2.722 1.00 97.50 94 ILE A CA 1
ATOM 740 C C . ILE A 1 94 ? -1.788 -3.121 -3.984 1.00 97.50 94 ILE A C 1
ATOM 742 O O . ILE A 1 94 ? -1.383 -4.276 -3.927 1.00 97.50 94 ILE A O 1
ATOM 746 N N . PHE A 1 95 ? -2.195 -2.573 -5.123 1.00 96.50 95 PHE A N 1
ATOM 747 C CA . PHE A 1 95 ? -2.245 -3.272 -6.410 1.00 96.50 95 PHE A CA 1
ATOM 748 C C . PHE A 1 95 ? -2.149 -2.268 -7.566 1.00 96.50 95 PHE A C 1
ATOM 750 O O . PHE A 1 95 ? -2.087 -1.058 -7.339 1.00 96.50 95 PHE A O 1
ATOM 757 N N . ASP A 1 96 ? -2.116 -2.756 -8.809 1.00 96.25 96 ASP A N 1
ATOM 758 C CA . ASP A 1 96 ? -1.904 -1.934 -10.012 1.00 96.25 96 ASP A CA 1
ATOM 759 C C . ASP A 1 96 ? -0.674 -1.009 -9.878 1.00 96.25 96 ASP A C 1
ATOM 761 O O . ASP A 1 96 ? -0.718 0.172 -10.238 1.00 96.25 96 ASP A O 1
ATOM 765 N N . ILE A 1 97 ? 0.418 -1.533 -9.307 1.00 95.06 97 ILE A N 1
ATOM 766 C CA . ILE A 1 97 ? 1.662 -0.788 -9.097 1.00 95.06 97 ILE A CA 1
ATOM 767 C C . ILE A 1 97 ? 2.311 -0.535 -10.457 1.00 95.06 97 ILE A C 1
ATOM 769 O O . ILE A 1 97 ? 2.596 -1.460 -11.215 1.00 95.06 97 ILE A O 1
ATOM 773 N N . LYS A 1 98 ? 2.560 0.736 -10.758 1.00 94.06 98 LYS A N 1
ATOM 774 C CA . LYS A 1 98 ? 3.265 1.185 -11.957 1.00 94.06 98 LYS A CA 1
ATOM 775 C C . LYS A 1 98 ? 4.566 1.839 -11.542 1.00 94.06 98 LYS A C 1
ATOM 777 O O . LYS A 1 98 ? 4.567 2.755 -10.716 1.00 94.06 98 LYS A O 1
ATOM 782 N N . LEU A 1 99 ? 5.654 1.388 -12.142 1.00 94.06 99 LEU A N 1
ATOM 783 C CA . LEU A 1 99 ? 6.986 1.943 -11.943 1.00 94.06 99 LEU A CA 1
ATOM 784 C C . LEU A 1 99 ? 7.272 3.012 -13.006 1.00 94.06 99 LEU A C 1
ATOM 786 O O . LEU A 1 99 ? 6.549 3.125 -14.000 1.00 94.06 99 LEU A O 1
ATOM 790 N N . LEU A 1 100 ? 8.287 3.839 -12.769 1.00 90.62 100 LEU A N 1
ATOM 791 C CA . LEU A 1 100 ? 8.867 4.664 -13.828 1.00 90.62 100 LEU A CA 1
ATOM 792 C C . LEU A 1 100 ? 9.643 3.769 -14.810 1.00 90.62 100 LEU A C 1
ATOM 794 O O . LEU A 1 100 ? 10.203 2.753 -14.406 1.00 90.62 100 LEU A O 1
ATOM 798 N N . GLU A 1 101 ? 9.653 4.153 -16.090 1.00 77.94 101 GLU A N 1
ATOM 799 C CA . GLU A 1 101 ? 10.129 3.340 -17.229 1.00 77.94 101 GLU A CA 1
ATOM 800 C C . GLU A 1 101 ? 11.601 2.905 -17.136 1.00 77.94 101 GLU A C 1
ATOM 802 O O . GLU A 1 101 ? 12.001 1.950 -17.787 1.00 77.94 101 GLU A O 1
ATOM 807 N N . GLU A 1 102 ? 12.396 3.548 -16.284 1.00 75.56 102 GLU A N 1
ATOM 808 C CA . GLU A 1 102 ? 13.811 3.226 -16.060 1.00 75.56 102 GLU A CA 1
ATOM 809 C C . GLU A 1 102 ? 14.031 1.951 -15.217 1.00 75.56 102 GLU A C 1
ATOM 811 O O . GLU A 1 102 ? 15.171 1.573 -14.955 1.00 75.56 102 GLU A O 1
ATOM 816 N N . SER A 1 103 ? 12.966 1.292 -14.746 1.00 73.00 103 SER A N 1
ATOM 817 C CA . SER A 1 103 ? 13.081 0.125 -13.873 1.00 73.00 103 SER A CA 1
ATOM 818 C C . SER A 1 103 ? 12.967 -1.196 -14.636 1.00 73.00 103 SER A C 1
ATOM 820 O O . SER A 1 103 ? 11.911 -1.522 -15.172 1.00 73.00 103 SER A O 1
ATOM 822 N N . ASN A 1 104 ? 14.028 -2.007 -14.588 1.00 81.56 104 ASN A N 1
ATOM 823 C CA . ASN A 1 104 ? 14.015 -3.404 -15.053 1.00 81.56 104 ASN A CA 1
ATOM 824 C C . ASN A 1 104 ? 13.342 -4.367 -14.056 1.00 81.56 104 ASN A C 1
ATOM 826 O O . ASN A 1 104 ? 13.319 -5.576 -14.275 1.00 81.56 104 ASN A O 1
ATOM 830 N N . ILE A 1 105 ? 12.819 -3.846 -12.945 1.00 85.00 105 ILE A N 1
ATOM 831 C CA . ILE A 1 105 ? 12.219 -4.638 -11.874 1.00 85.00 105 ILE A CA 1
ATOM 832 C C . ILE A 1 105 ? 10.735 -4.807 -12.169 1.00 85.00 105 ILE A C 1
ATOM 834 O O . ILE A 1 105 ? 10.019 -3.842 -12.436 1.00 85.00 105 ILE A O 1
ATOM 838 N N . LYS A 1 106 ? 10.242 -6.040 -12.078 1.00 87.19 106 LYS A N 1
ATOM 839 C CA . LYS A 1 106 ? 8.813 -6.317 -12.188 1.00 87.19 106 LYS A CA 1
ATOM 840 C C . LYS A 1 106 ? 8.153 -6.083 -10.826 1.00 87.19 106 LYS A C 1
ATOM 842 O O . LYS A 1 106 ? 8.574 -6.696 -9.846 1.00 87.19 106 LYS A O 1
ATOM 847 N N . PRO A 1 107 ? 7.138 -5.208 -10.718 1.00 90.19 107 PRO A N 1
ATOM 848 C CA . PRO A 1 107 ? 6.458 -5.005 -9.448 1.00 90.19 107 PRO A CA 1
ATOM 849 C C . PRO A 1 107 ? 5.659 -6.260 -9.057 1.00 90.19 107 PRO A C 1
ATOM 851 O O . PRO A 1 107 ? 5.178 -6.981 -9.941 1.00 90.19 107 PRO A O 1
ATOM 854 N N . PRO A 1 108 ? 5.447 -6.501 -7.750 1.00 91.50 108 PRO A N 1
ATOM 855 C CA . PRO A 1 108 ? 4.556 -7.564 -7.302 1.00 91.50 108 PRO A CA 1
ATOM 856 C C . PRO A 1 108 ? 3.127 -7.297 -7.786 1.00 91.50 108 PRO A C 1
ATOM 858 O O . PRO A 1 108 ? 2.710 -6.147 -7.965 1.00 91.50 108 PRO A O 1
ATOM 861 N N . LYS A 1 109 ? 2.339 -8.364 -7.958 1.00 92.69 109 LYS A N 1
ATOM 862 C CA . LYS A 1 109 ? 0.936 -8.250 -8.394 1.00 92.69 109 LYS A CA 1
ATOM 863 C C . LYS A 1 109 ? 0.109 -7.462 -7.385 1.00 92.69 109 LYS A C 1
ATOM 865 O O . LYS A 1 109 ? -0.715 -6.624 -7.754 1.00 92.69 109 LYS A O 1
ATOM 870 N N . SER A 1 110 ? 0.318 -7.769 -6.110 1.00 95.12 110 SER A N 1
ATOM 871 C CA . SER A 1 110 ? -0.277 -7.050 -4.998 1.00 95.12 110 SER A CA 1
ATOM 872 C C . SER A 1 110 ? 0.619 -7.118 -3.767 1.00 95.12 110 SER A C 1
ATOM 874 O O . SER A 1 110 ? 1.448 -8.020 -3.637 1.00 95.12 110 SER A O 1
ATOM 876 N N . ILE A 1 111 ? 0.444 -6.150 -2.875 1.00 95.56 111 ILE A N 1
ATOM 877 C CA . ILE A 1 111 ? 1.072 -6.110 -1.561 1.00 95.56 111 ILE A CA 1
ATOM 878 C C . ILE A 1 111 ? -0.051 -6.077 -0.531 1.00 95.56 111 ILE A C 1
ATOM 880 O O . ILE A 1 111 ? -0.898 -5.180 -0.566 1.00 95.56 111 ILE A O 1
ATOM 884 N N . VAL A 1 112 ? -0.071 -7.050 0.369 1.00 96.31 112 VAL A N 1
ATOM 885 C CA . VAL A 1 112 ? -1.008 -7.134 1.487 1.00 96.31 112 VAL A CA 1
ATOM 886 C C . VAL A 1 112 ? -0.267 -6.730 2.751 1.00 96.31 112 VAL A C 1
ATOM 888 O O . VAL A 1 112 ? 0.798 -7.257 3.062 1.00 96.31 112 VAL A O 1
ATOM 891 N N . ILE A 1 113 ? -0.823 -5.756 3.459 1.00 96.69 113 ILE A N 1
ATOM 892 C CA . ILE A 1 113 ? -0.191 -5.136 4.617 1.00 96.69 113 ILE A CA 1
ATOM 893 C C . ILE A 1 113 ? -1.111 -5.310 5.809 1.00 96.69 113 ILE A C 1
ATOM 895 O O . ILE A 1 113 ? -2.215 -4.764 5.812 1.00 96.69 113 ILE A O 1
ATOM 899 N N . GLU A 1 114 ? -0.652 -6.035 6.820 1.00 96.62 114 GLU A N 1
ATOM 900 C CA . GLU A 1 114 ? -1.307 -6.078 8.123 1.00 96.62 114 GLU A CA 1
ATOM 901 C C . GLU A 1 114 ? -0.873 -4.872 8.964 1.00 96.62 114 GLU A C 1
ATOM 903 O O . GLU A 1 114 ? 0.324 -4.613 9.132 1.00 96.62 114 GLU A O 1
ATOM 908 N N . ILE A 1 115 ? -1.844 -4.133 9.503 1.00 97.06 115 ILE A N 1
ATOM 909 C CA . ILE A 1 115 ? -1.576 -3.013 10.405 1.00 97.06 115 ILE A CA 1
ATOM 910 C C . ILE A 1 115 ? -1.394 -3.517 11.832 1.00 97.06 115 ILE A C 1
ATOM 912 O O . ILE A 1 115 ? -2.347 -3.982 12.448 1.00 97.06 115 ILE A O 1
ATOM 916 N N . VAL A 1 116 ? -0.205 -3.336 12.403 1.00 96.62 116 VAL A N 1
ATOM 9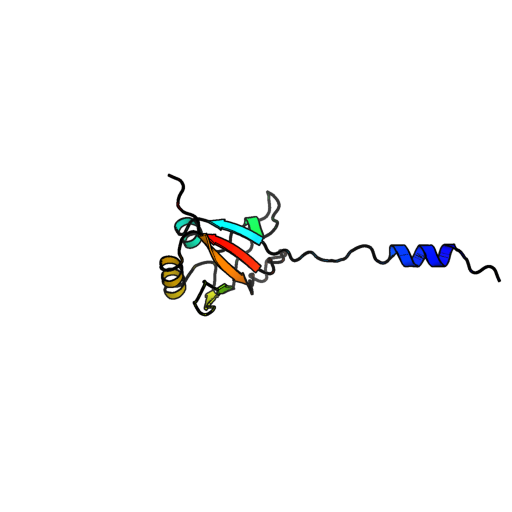17 C CA . VAL A 1 116 ? 0.087 -3.690 13.803 1.00 96.62 116 VAL A CA 1
ATOM 918 C C . VAL A 1 116 ? 0.244 -2.470 14.700 1.00 96.62 116 VAL A C 1
ATOM 920 O O . VAL A 1 116 ? 0.485 -1.349 14.241 1.00 96.62 116 VAL A O 1
ATOM 923 N N . SER A 1 117 ? 0.109 -2.688 16.008 1.00 92.38 117 SER A N 1
ATOM 924 C CA . SER A 1 117 ? 0.496 -1.696 17.004 1.00 92.38 117 SER A CA 1
ATOM 925 C C . SER A 1 117 ? 2.007 -1.469 16.971 1.00 92.38 117 SER A C 1
ATOM 927 O O . SER A 1 117 ? 2.795 -2.353 16.625 1.00 92.38 117 SER A O 1
ATOM 929 N N . LYS A 1 118 ? 2.425 -0.263 17.361 1.00 85.75 118 LYS A N 1
ATOM 930 C CA . LYS A 1 118 ? 3.829 -0.008 17.671 1.00 85.75 118 LYS A CA 1
ATOM 931 C C . LYS A 1 118 ? 4.212 -0.924 18.836 1.00 85.75 118 LYS A C 1
ATOM 933 O O . LYS A 1 118 ? 3.542 -0.891 19.865 1.00 85.75 118 LYS A O 1
ATOM 938 N N . LYS A 1 119 ? 5.235 -1.764 18.656 1.00 71.06 119 LYS A N 1
ATOM 939 C CA . LYS A 1 119 ? 5.838 -2.478 19.787 1.00 71.06 119 LYS A CA 1
ATOM 940 C C . LYS A 1 119 ? 6.467 -1.421 20.698 1.00 71.06 119 LYS A C 1
ATOM 942 O O . LYS A 1 119 ? 7.259 -0.613 20.206 1.00 71.06 119 LYS A O 1
ATOM 947 N N . GLU A 1 120 ? 6.005 -1.375 21.945 1.00 49.50 120 GLU A N 1
ATOM 948 C CA . GLU A 1 120 ? 6.603 -0.575 23.023 1.00 49.50 120 GLU A CA 1
ATOM 949 C C . GLU A 1 120 ? 8.019 -1.058 23.344 1.00 49.50 120 GLU A C 1
ATOM 951 O O . GLU A 1 120 ? 8.261 -2.286 23.247 1.00 49.50 120 GLU A O 1
#

Foldseek 3Di:
DCPDPVVVVVVVVVPPDPPPCLDAAEEEDALVRCQVFVDDQVQQPDDPPDDRFWWQKKWKDFPPDDIDIDGTGHDDPVRNVSSVVHDQQGKMKIAPIDTPPPDPTDGRRMYIYGHHDDDD